Protein AF-A0A372M944-F1 (afdb_monomer_lite)

Secondary structure (DSSP, 8-state):
--PPP---EEEEEETTS----SS-TTTSTT-EEEE-TT-HHHHTTHHHHHHHHHHTT--EEEEEES--SEEEEE-SSEEEEEPPP--

Foldseek 3Di:
DDDPPLWWFKDKDWPPPPQPPPDDCVVFNSKDKTWTPQLVVVVVCVVVVVVVCVVVVTDIDMDTDSDQADFPDDDPTMTIHRGDPPD

pLDDT: mean 74.27, std 13.59, range [34.78, 90.38]

Sequence (87 aa):
MNAPAPFPYVRWQSTHADERGHFDQAVNPGAAAWFKPSATHLLERNPGYLDILAAHEVPCHQVHSPDPGRVVYEDEVQVVVVPYQSS

Organism: NCBI:txid2293568

Structure (mmCIF, N/CA/C/O backbone):
data_AF-A0A372M944-F1
#
_entry.id   AF-A0A372M944-F1
#
loop_
_atom_site.group_PDB
_atom_site.id
_atom_site.type_symbol
_atom_site.label_atom_id
_atom_site.label_alt_id
_atom_site.label_comp_id
_atom_site.label_asym_id
_atom_site.label_entity_id
_atom_site.label_seq_id
_atom_site.pdbx_PDB_ins_code
_atom_site.Cartn_x
_atom_site.Cartn_y
_atom_site.Cartn_z
_atom_site.occupancy
_atom_site.B_iso_or_equiv
_atom_site.auth_seq_id
_atom_site.auth_comp_id
_atom_site.auth_asym_id
_atom_site.auth_atom_id
_atom_site.pdbx_PDB_model_num
ATOM 1 N N . MET A 1 1 ? -10.191 -26.570 -5.794 1.00 34.78 1 MET A N 1
ATOM 2 C CA . MET A 1 1 ? -10.782 -25.699 -4.758 1.00 34.78 1 MET A CA 1
ATOM 3 C C . MET A 1 1 ? -9.650 -24.834 -4.225 1.00 34.78 1 MET A C 1
ATOM 5 O O . MET A 1 1 ? -8.834 -25.349 -3.479 1.00 34.78 1 MET A O 1
ATOM 9 N N . ASN A 1 2 ? -9.511 -23.591 -4.692 1.00 36.88 2 ASN A N 1
ATOM 10 C CA . ASN A 1 2 ? -8.550 -22.655 -4.103 1.00 36.88 2 ASN A CA 1
ATOM 11 C C . ASN A 1 2 ? -9.253 -21.982 -2.928 1.00 36.88 2 ASN A C 1
ATOM 13 O O . ASN A 1 2 ? -10.267 -21.315 -3.129 1.00 36.88 2 ASN A O 1
ATOM 17 N N . ALA A 1 3 ? -8.761 -22.201 -1.710 1.00 43.31 3 ALA A N 1
ATOM 18 C CA . ALA A 1 3 ? -9.145 -21.357 -0.587 1.00 43.31 3 ALA A CA 1
ATOM 19 C C . ALA A 1 3 ? -8.784 -19.901 -0.948 1.00 43.31 3 ALA A C 1
ATOM 21 O O . ALA A 1 3 ? -7.704 -19.690 -1.510 1.00 43.31 3 ALA A O 1
ATOM 22 N N . PRO A 1 4 ? -9.648 -18.902 -0.689 1.00 46.94 4 PRO A N 1
ATOM 23 C CA . PRO A 1 4 ? -9.244 -17.514 -0.862 1.00 46.94 4 PRO A CA 1
ATOM 24 C C . PRO A 1 4 ? -8.038 -17.264 0.047 1.00 46.94 4 PRO A C 1
ATOM 26 O O . PRO A 1 4 ? -8.062 -17.626 1.224 1.00 46.94 4 PRO A O 1
ATOM 29 N N . ALA A 1 5 ? -6.961 -16.718 -0.524 1.00 48.69 5 ALA A N 1
ATOM 30 C CA . ALA A 1 5 ? -5.763 -16.377 0.229 1.00 48.69 5 ALA A CA 1
ATOM 31 C C . ALA A 1 5 ? -6.162 -15.533 1.456 1.00 48.69 5 ALA A C 1
ATOM 33 O O . ALA A 1 5 ? -6.940 -14.588 1.292 1.00 48.69 5 ALA A O 1
ATOM 34 N N . PRO A 1 6 ? -5.669 -15.853 2.669 1.00 54.22 6 PRO A N 1
ATOM 35 C CA . PRO A 1 6 ? -5.889 -15.009 3.833 1.00 54.22 6 PRO A CA 1
ATOM 36 C C . PRO A 1 6 ? -5.221 -13.674 3.514 1.00 54.22 6 PRO A C 1
ATOM 38 O O . PRO A 1 6 ? -4.014 -13.628 3.297 1.00 54.22 6 PRO A O 1
ATOM 41 N N . PHE A 1 7 ? -6.046 -12.648 3.330 1.00 64.38 7 PHE A N 1
ATOM 42 C CA . PHE A 1 7 ? -5.724 -11.371 2.700 1.00 64.38 7 PHE A CA 1
ATOM 43 C C . PHE A 1 7 ? -4.278 -10.901 2.932 1.00 64.38 7 PHE A C 1
ATOM 45 O O . PHE A 1 7 ? -3.917 -10.621 4.072 1.00 64.38 7 PHE A O 1
ATOM 52 N N . PRO A 1 8 ? -3.462 -10.731 1.876 1.00 70.00 8 PRO A N 1
ATOM 53 C CA . PRO A 1 8 ? -2.317 -9.844 1.952 1.00 70.00 8 PRO A CA 1
ATOM 54 C C . PRO A 1 8 ? -2.606 -8.630 1.074 1.00 70.00 8 PRO A C 1
ATOM 56 O O . PRO A 1 8 ? -2.539 -8.707 -0.153 1.00 70.00 8 PRO A O 1
ATOM 59 N N . TYR A 1 9 ? -2.944 -7.503 1.694 1.00 72.38 9 TYR A N 1
ATOM 60 C CA . TYR A 1 9 ? -2.896 -6.226 0.996 1.00 72.38 9 TYR A CA 1
ATOM 61 C C . TYR A 1 9 ? -1.467 -5.998 0.514 1.00 72.38 9 TYR A C 1
ATOM 63 O O . TYR A 1 9 ? -0.520 -6.213 1.274 1.00 72.38 9 TYR A O 1
ATOM 71 N N . VAL A 1 10 ? -1.309 -5.578 -0.741 1.00 76.12 10 VAL A N 1
ATOM 72 C CA . VAL A 1 10 ? 0.007 -5.371 -1.360 1.00 76.12 10 VAL A CA 1
ATOM 73 C C . VAL A 1 10 ? 0.230 -3.896 -1.638 1.00 76.12 10 VAL A C 1
ATOM 75 O O . VAL A 1 10 ? -0.610 -3.239 -2.251 1.00 76.12 10 VAL A O 1
ATOM 78 N N . ARG A 1 11 ? 1.395 -3.388 -1.250 1.00 80.00 11 ARG A N 1
ATOM 79 C CA . ARG A 1 11 ? 1.884 -2.060 -1.630 1.00 80.00 11 ARG A CA 1
ATOM 80 C C . ARG A 1 11 ? 3.317 -2.175 -2.135 1.00 80.00 11 ARG A C 1
ATOM 82 O O . ARG A 1 11 ? 4.089 -2.980 -1.627 1.00 80.00 11 ARG A O 1
ATOM 89 N N . TRP A 1 12 ? 3.683 -1.329 -3.089 1.00 73.06 12 TRP A N 1
ATOM 90 C CA . TRP A 1 12 ? 5.079 -1.095 -3.450 1.00 73.06 12 TRP A CA 1
ATOM 91 C C . TRP A 1 12 ? 5.578 0.166 -2.747 1.00 73.06 12 TRP A C 1
ATOM 93 O O . TRP A 1 12 ? 4.896 1.195 -2.747 1.00 73.06 12 TRP A O 1
ATOM 103 N N . GLN A 1 13 ? 6.738 0.073 -2.109 1.00 68.19 13 GLN A N 1
ATOM 104 C CA . GLN A 1 13 ? 7.401 1.195 -1.449 1.00 68.19 13 GLN A CA 1
ATOM 105 C C . GLN A 1 13 ? 8.705 1.499 -2.185 1.00 68.19 13 GLN A C 1
ATOM 107 O O . GLN A 1 13 ? 9.473 0.581 -2.455 1.00 68.19 13 GLN A O 1
ATOM 112 N N . SER A 1 14 ? 8.946 2.773 -2.501 1.00 64.56 14 SER A N 1
ATOM 113 C CA . SER A 1 14 ? 10.207 3.236 -3.090 1.00 64.56 14 SER A CA 1
ATOM 114 C C . SER A 1 14 ? 11.036 3.971 -2.043 1.00 64.56 14 SER A C 1
ATOM 116 O O . SER A 1 14 ? 10.492 4.808 -1.331 1.00 64.56 14 SER A O 1
ATOM 118 N N . THR A 1 15 ? 12.347 3.732 -1.975 1.00 56.84 15 THR A N 1
ATOM 119 C CA . THR A 1 15 ? 13.224 4.363 -0.959 1.00 56.84 15 THR A CA 1
ATOM 120 C C . THR A 1 15 ? 13.486 5.857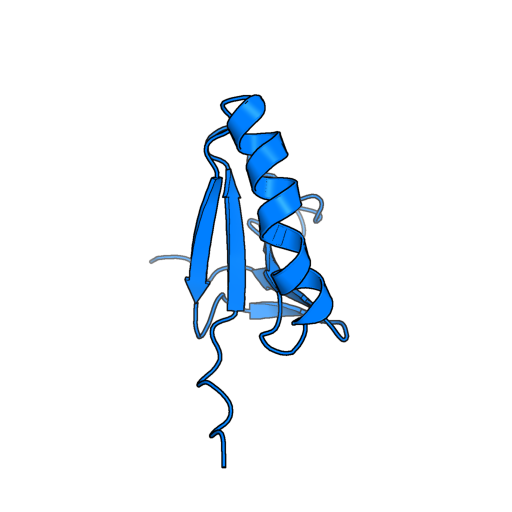 -1.175 1.00 56.84 15 THR A C 1
ATOM 122 O O . THR A 1 15 ? 13.946 6.526 -0.257 1.00 56.84 15 THR A O 1
ATOM 125 N N . HIS A 1 16 ? 13.214 6.383 -2.373 1.00 52.66 16 HIS A N 1
ATOM 126 C CA . HIS A 1 16 ? 13.503 7.776 -2.752 1.00 52.66 16 HIS A CA 1
ATOM 127 C C . HIS A 1 16 ? 12.263 8.669 -2.850 1.00 52.66 16 HIS A C 1
ATOM 129 O O . HIS A 1 16 ? 12.391 9.876 -3.055 1.00 52.66 16 HIS A O 1
ATOM 135 N N . ALA A 1 17 ? 11.063 8.098 -2.744 1.00 51.47 17 ALA A N 1
ATOM 136 C CA . ALA A 1 17 ? 9.861 8.908 -2.706 1.00 51.47 17 ALA A CA 1
ATOM 137 C C . ALA A 1 17 ? 9.767 9.520 -1.306 1.00 51.47 17 ALA A C 1
ATOM 139 O O . ALA A 1 17 ? 9.626 8.782 -0.335 1.00 51.47 17 ALA A O 1
ATOM 140 N N . ASP A 1 18 ? 9.838 10.851 -1.206 1.00 44.59 18 ASP A N 1
ATOM 141 C CA . ASP A 1 18 ? 9.269 11.559 -0.059 1.00 44.59 18 ASP A CA 1
ATOM 142 C C . ASP A 1 18 ? 7.824 11.061 0.060 1.00 44.59 18 ASP A C 1
ATOM 144 O O . ASP A 1 18 ? 6.969 11.345 -0.777 1.00 44.59 18 ASP A O 1
ATOM 148 N N . GLU A 1 19 ? 7.597 10.190 1.036 1.00 53.22 19 GLU A N 1
ATOM 149 C CA . GLU A 1 19 ? 6.428 9.323 1.204 1.00 53.22 19 GLU A CA 1
ATOM 150 C C . GLU A 1 19 ? 5.171 10.085 1.647 1.00 53.22 19 GLU A C 1
ATOM 152 O O . GLU A 1 19 ? 4.195 9.508 2.137 1.00 53.22 19 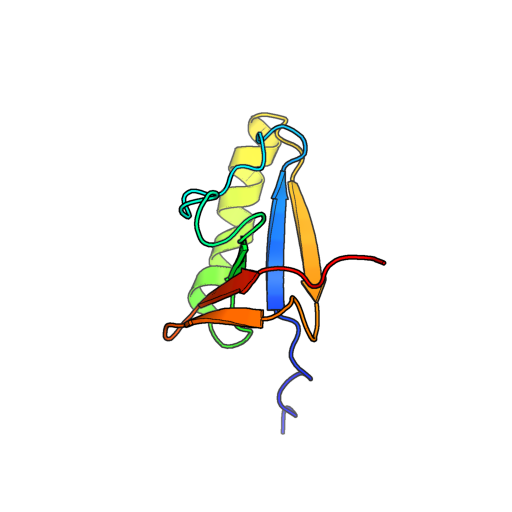GLU A O 1
ATOM 157 N N . ARG A 1 20 ? 5.166 11.398 1.391 1.00 54.81 20 ARG A N 1
ATOM 158 C CA . ARG A 1 20 ? 3.995 12.265 1.371 1.00 54.81 20 ARG A CA 1
ATOM 159 C C . ARG A 1 20 ? 3.061 11.782 0.271 1.00 54.81 20 ARG A C 1
ATOM 161 O O . ARG A 1 20 ? 3.056 12.284 -0.850 1.00 54.81 20 ARG A O 1
ATOM 168 N N . GLY A 1 21 ? 2.272 10.767 0.608 1.00 55.69 21 GLY A N 1
ATOM 169 C CA . GLY A 1 21 ? 1.186 10.286 -0.226 1.00 55.69 21 GLY A CA 1
ATOM 170 C C . GLY A 1 21 ? 0.325 11.458 -0.693 1.00 55.69 21 GLY A C 1
ATOM 171 O O . GLY A 1 21 ? 0.158 12.436 0.031 1.00 55.69 21 GLY A O 1
ATOM 172 N N . HIS A 1 22 ? -0.243 11.336 -1.892 1.00 60.94 22 HIS A N 1
ATOM 173 C CA . HIS A 1 22 ? -1.142 12.326 -2.502 1.00 60.94 22 HIS A CA 1
ATOM 174 C C . HIS A 1 22 ? -2.413 12.621 -1.681 1.00 60.94 22 HIS A C 1
ATOM 176 O O . HIS A 1 22 ? -3.223 13.459 -2.071 1.00 60.94 22 HIS A O 1
ATOM 182 N N . PHE A 1 23 ? -2.609 11.920 -0.567 1.00 61.38 23 PHE A N 1
ATOM 183 C CA . PHE A 1 23 ? -3.681 12.155 0.383 1.00 61.38 23 PHE A CA 1
ATOM 184 C C . PHE A 1 23 ? -3.358 13.362 1.255 1.00 61.38 23 PHE A C 1
ATOM 186 O O . PHE A 1 23 ? -2.206 13.585 1.623 1.00 61.38 23 PHE A O 1
ATOM 193 N N . ASP A 1 24 ? -4.389 14.129 1.601 1.00 71.31 24 ASP A N 1
ATOM 194 C CA . ASP A 1 24 ? -4.250 15.267 2.501 1.00 71.31 24 ASP A CA 1
ATOM 195 C C . ASP A 1 24 ? -3.661 14.808 3.847 1.00 71.31 24 ASP A C 1
ATOM 197 O O . ASP A 1 24 ? -4.342 14.193 4.670 1.00 71.31 24 ASP A O 1
ATOM 201 N N . GLN A 1 25 ? -2.374 15.099 4.052 1.00 68.56 25 GLN A N 1
ATOM 202 C CA . GLN A 1 25 ? -1.605 14.710 5.235 1.00 68.56 25 GLN A CA 1
ATOM 203 C C . GLN A 1 25 ? -2.087 15.428 6.501 1.00 68.56 25 GLN A C 1
ATOM 205 O O . GLN A 1 25 ? -1.858 14.929 7.602 1.00 68.56 25 GLN A O 1
ATOM 210 N N . ALA A 1 26 ? -2.757 16.579 6.364 1.00 68.38 26 ALA A N 1
ATOM 211 C CA . ALA A 1 26 ? -3.355 17.267 7.502 1.00 68.38 26 ALA A CA 1
ATOM 212 C C . ALA A 1 26 ? -4.595 16.521 8.019 1.00 68.38 26 ALA A C 1
ATOM 214 O O . ALA A 1 26 ? -4.923 16.618 9.201 1.00 68.38 26 ALA A O 1
ATOM 215 N N . VAL A 1 27 ? -5.260 15.752 7.151 1.00 72.19 27 VAL A N 1
ATOM 216 C CA . VAL A 1 27 ? -6.470 14.987 7.483 1.00 72.19 27 VAL A CA 1
ATOM 217 C C . VAL A 1 27 ? -6.149 13.517 7.776 1.00 72.19 27 VAL A C 1
ATOM 219 O O . VAL A 1 27 ? -6.704 12.941 8.710 1.00 72.19 27 VAL A O 1
ATOM 222 N N . ASN A 1 28 ? -5.245 12.904 7.008 1.00 71.56 28 ASN A N 1
ATOM 223 C CA . ASN A 1 28 ? -4.880 11.490 7.102 1.00 71.56 28 ASN A CA 1
ATOM 224 C C . ASN A 1 28 ? -3.351 11.313 7.034 1.00 71.56 28 ASN A C 1
ATOM 226 O O . ASN A 1 28 ? -2.819 10.902 5.997 1.00 71.56 28 ASN A O 1
ATOM 230 N N . PRO A 1 29 ? -2.629 11.629 8.124 1.00 75.38 29 PRO A N 1
ATOM 231 C CA . PRO A 1 29 ? -1.174 11.535 8.150 1.00 75.38 29 PRO A CA 1
ATOM 232 C C . PRO A 1 29 ? -0.714 10.097 7.892 1.00 75.38 29 PRO A C 1
ATOM 234 O O . PRO A 1 29 ? -1.211 9.152 8.506 1.00 75.38 29 PRO A O 1
ATOM 237 N N . GLY A 1 30 ? 0.230 9.930 6.965 1.00 79.00 30 GLY A N 1
ATOM 238 C CA . GLY A 1 30 ? 0.784 8.621 6.606 1.00 79.00 30 GLY A CA 1
ATOM 239 C C . GLY A 1 30 ? -0.157 7.724 5.797 1.00 79.00 30 GLY A C 1
ATOM 240 O O . GLY A 1 30 ? 0.142 6.541 5.631 1.00 79.00 30 GLY A O 1
ATOM 241 N N . ALA A 1 31 ? -1.278 8.253 5.289 1.00 83.88 31 ALA A N 1
ATOM 242 C CA . ALA A 1 31 ? -2.186 7.474 4.459 1.00 83.88 31 ALA A CA 1
ATOM 243 C C . ALA A 1 31 ? -1.484 6.881 3.232 1.00 83.88 31 ALA A C 1
ATOM 245 O O . ALA A 1 31 ? -0.775 7.572 2.495 1.00 83.88 31 ALA A O 1
ATOM 246 N N . ALA A 1 32 ? -1.725 5.594 2.998 1.00 84.69 32 ALA A N 1
ATOM 247 C CA . ALA A 1 32 ? -1.115 4.839 1.917 1.00 84.69 32 ALA A CA 1
ATOM 248 C C . ALA A 1 32 ? -2.149 3.993 1.178 1.00 84.69 32 ALA A C 1
ATOM 250 O O . ALA A 1 32 ? -3.044 3.414 1.793 1.00 84.69 32 ALA A O 1
ATOM 251 N N . ALA A 1 33 ? -1.991 3.901 -0.142 1.00 87.31 33 ALA A N 1
ATOM 252 C CA . ALA A 1 33 ? -2.793 3.028 -0.986 1.00 87.31 33 ALA A CA 1
ATOM 253 C C . ALA A 1 33 ? -2.233 1.599 -0.981 1.00 87.31 33 ALA A C 1
ATOM 255 O O . ALA A 1 33 ? -1.018 1.390 -1.061 1.00 87.31 33 ALA A O 1
ATOM 256 N N . TRP A 1 34 ? -3.138 0.629 -0.917 1.00 88.62 34 TRP A N 1
ATOM 257 C CA . TRP A 1 34 ? -2.854 -0.797 -0.964 1.00 88.62 34 TRP A CA 1
ATOM 258 C C . TRP A 1 34 ? -3.788 -1.479 -1.953 1.00 88.62 34 TRP A C 1
ATOM 260 O O . TRP A 1 34 ? -4.991 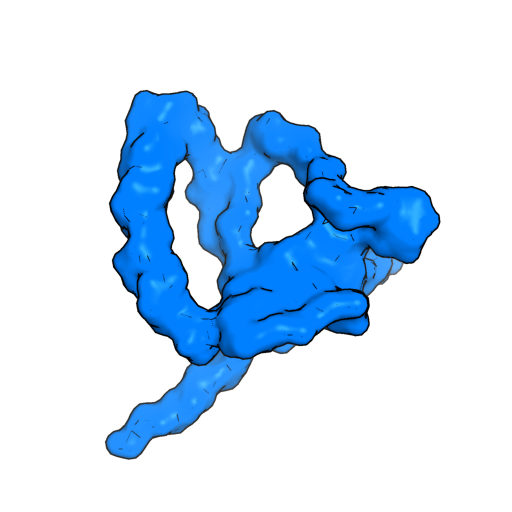-1.224 -1.956 1.00 88.62 34 TRP A O 1
ATOM 270 N N . PHE A 1 35 ? -3.253 -2.394 -2.752 1.00 88.25 35 PHE A N 1
ATOM 271 C CA . PHE A 1 35 ? -4.056 -3.224 -3.636 1.00 88.25 35 PHE A CA 1
ATOM 272 C C . PHE A 1 35 ? -4.730 -4.347 -2.859 1.00 88.25 35 PHE A C 1
ATOM 274 O O . PHE A 1 35 ? -4.104 -5.026 -2.035 1.00 88.25 35 PHE A O 1
ATOM 281 N N . LYS A 1 36 ? -6.007 -4.566 -3.170 1.00 86.94 36 LYS A N 1
ATOM 282 C CA . LYS A 1 36 ? -6.744 -5.744 -2.725 1.00 86.94 36 LYS A CA 1
ATOM 283 C C . LYS A 1 36 ? -6.217 -6.985 -3.453 1.00 86.94 36 LYS A C 1
ATOM 285 O O . LYS A 1 36 ? -5.855 -6.892 -4.627 1.00 86.94 36 LYS A O 1
ATOM 290 N N . PRO A 1 37 ? -6.270 -8.176 -2.836 1.00 79.44 37 PRO A N 1
ATOM 291 C CA . PRO A 1 37 ? -5.909 -9.425 -3.512 1.00 79.44 37 PRO A CA 1
ATOM 292 C C . PRO A 1 37 ? -6.753 -9.711 -4.765 1.00 79.44 37 PRO A C 1
ATOM 294 O O . PRO A 1 37 ? -6.296 -10.387 -5.681 1.00 79.44 37 PRO A O 1
ATOM 297 N N . SER A 1 38 ? -7.981 -9.180 -4.818 1.00 79.38 38 SER A N 1
ATOM 298 C CA . SER A 1 38 ? -8.881 -9.272 -5.974 1.00 79.38 38 SER A CA 1
ATOM 299 C C . SER A 1 38 ? -8.427 -8.446 -7.181 1.00 79.38 38 SER A C 1
ATOM 301 O O . SER A 1 38 ? -8.910 -8.680 -8.286 1.00 79.38 38 SER A O 1
ATOM 303 N N . ALA A 1 39 ? -7.489 -7.509 -7.014 1.00 84.69 39 ALA A N 1
ATOM 304 C CA . ALA A 1 39 ? -6.971 -6.659 -8.083 1.00 84.69 39 ALA A CA 1
ATOM 305 C C . ALA A 1 39 ? -5.945 -7.387 -8.974 1.00 84.69 39 ALA A C 1
ATOM 307 O O . ALA A 1 39 ? -4.928 -6.810 -9.362 1.00 84.69 39 ALA A O 1
ATOM 308 N N . THR A 1 40 ? -6.192 -8.659 -9.303 1.00 80.12 40 THR A N 1
ATOM 309 C CA . THR A 1 40 ? -5.257 -9.527 -10.038 1.00 80.12 40 THR A CA 1
ATOM 310 C C . THR A 1 40 ? -4.810 -8.903 -11.355 1.00 80.12 40 THR A C 1
ATOM 312 O O . THR A 1 40 ? -3.619 -8.857 -11.626 1.00 80.12 40 THR A O 1
ATOM 315 N N . HIS A 1 41 ? -5.731 -8.301 -12.110 1.00 79.50 41 HIS A N 1
ATOM 316 C CA . HIS A 1 41 ? -5.437 -7.628 -13.379 1.00 79.50 41 HIS A CA 1
ATOM 317 C C . HIS A 1 41 ? -4.463 -6.436 -13.256 1.00 79.50 41 HIS A C 1
ATOM 319 O O . HIS A 1 41 ? -3.774 -6.104 -14.220 1.00 79.50 41 HIS A O 1
ATOM 325 N N . LEU A 1 42 ? -4.385 -5.788 -12.086 1.00 78.50 42 LEU A N 1
ATOM 326 C CA . LEU A 1 42 ? -3.397 -4.738 -11.806 1.00 78.50 42 LEU A CA 1
ATOM 327 C C . LEU A 1 42 ? -2.093 -5.338 -11.283 1.00 78.50 42 LEU A C 1
ATOM 329 O O . LEU A 1 42 ? -1.010 -4.929 -11.700 1.00 78.50 42 LEU A O 1
ATOM 333 N N . LEU A 1 43 ? -2.193 -6.344 -10.411 1.00 78.38 43 LEU A N 1
ATOM 334 C CA . LEU A 1 43 ? -1.034 -7.035 -9.852 1.00 78.38 43 LEU A CA 1
ATOM 335 C C . LEU A 1 43 ? -0.219 -7.767 -10.929 1.00 78.38 43 LEU A C 1
ATOM 337 O O . LEU A 1 43 ? 1.006 -7.721 -10.891 1.00 78.38 43 LEU A O 1
ATOM 341 N N . GLU A 1 44 ? -0.872 -8.371 -11.920 1.00 81.00 44 GLU A N 1
ATOM 342 C CA . GLU A 1 44 ? -0.232 -9.052 -13.055 1.00 81.00 44 GLU A CA 1
ATOM 343 C C . GLU A 1 44 ? 0.518 -8.088 -13.983 1.00 81.00 44 GLU A C 1
ATOM 345 O O . GLU A 1 44 ? 1.450 -8.495 -14.674 1.00 81.00 44 GLU A O 1
ATOM 350 N N . ARG A 1 45 ? 0.155 -6.799 -13.979 1.00 77.81 45 ARG A N 1
ATOM 351 C CA . ARG A 1 45 ? 0.827 -5.759 -14.770 1.00 77.81 45 ARG A CA 1
ATOM 352 C C . ARG A 1 45 ? 2.029 -5.142 -14.048 1.00 77.81 45 ARG A C 1
ATOM 354 O O . ARG A 1 45 ? 2.872 -4.529 -14.701 1.00 77.81 45 ARG A O 1
ATOM 361 N N . ASN A 1 46 ? 2.139 -5.321 -12.728 1.00 74.12 46 ASN A N 1
ATOM 362 C CA . ASN A 1 46 ? 3.235 -4.762 -11.929 1.00 74.12 46 ASN A CA 1
ATOM 363 C C . ASN A 1 46 ? 4.642 -5.145 -12.413 1.00 74.12 46 ASN A C 1
ATOM 365 O O . ASN A 1 46 ? 5.477 -4.244 -12.419 1.00 74.12 46 ASN A O 1
ATOM 369 N N . PRO A 1 47 ? 4.940 -6.386 -12.855 1.00 73.38 47 PRO A N 1
ATOM 370 C CA . PRO A 1 47 ? 6.287 -6.742 -13.305 1.0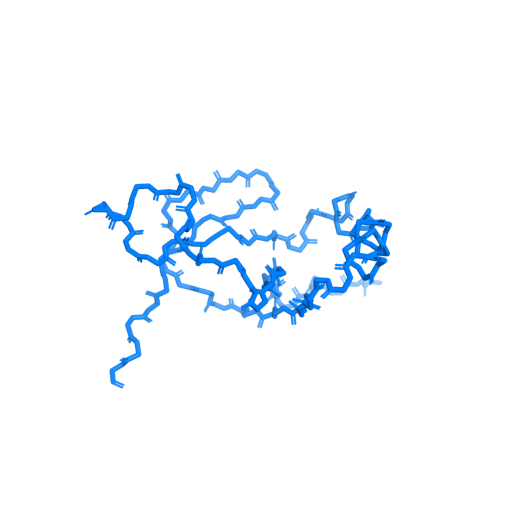0 73.38 47 PRO A CA 1
ATOM 371 C C . PRO A 1 47 ? 6.825 -5.792 -14.382 1.00 73.38 47 PRO A C 1
ATOM 373 O O . PRO A 1 47 ? 7.926 -5.274 -14.245 1.00 73.38 47 PRO A O 1
ATOM 376 N N . GLY A 1 48 ? 5.999 -5.441 -15.374 1.00 73.94 48 GLY A N 1
ATOM 377 C CA . GLY A 1 48 ? 6.412 -4.524 -16.439 1.00 73.94 48 GLY A CA 1
ATOM 378 C C . GLY A 1 48 ? 6.666 -3.086 -15.968 1.00 73.94 48 GLY A C 1
ATOM 379 O O . GLY A 1 48 ? 7.479 -2.387 -16.562 1.00 73.94 48 GLY A O 1
ATOM 380 N N . TYR A 1 49 ? 6.008 -2.627 -14.899 1.00 70.75 49 TYR A N 1
ATOM 381 C CA . TYR A 1 49 ? 6.295 -1.315 -14.304 1.00 70.75 49 TYR A CA 1
ATOM 382 C C . TYR A 1 49 ? 7.545 -1.341 -13.422 1.00 70.75 49 TYR A C 1
ATOM 384 O O . TYR A 1 49 ? 8.299 -0.369 -13.400 1.00 70.75 49 TYR A O 1
ATOM 392 N N . LEU A 1 50 ? 7.787 -2.449 -12.724 1.00 72.81 50 LEU A N 1
ATOM 393 C CA . LEU A 1 50 ? 8.985 -2.628 -11.907 1.00 72.81 50 LEU A CA 1
ATOM 394 C C . LEU A 1 50 ? 10.243 -2.706 -12.765 1.00 72.81 50 LEU A C 1
ATOM 396 O O . LEU A 1 50 ? 11.255 -2.145 -12.364 1.00 72.81 50 LEU A O 1
ATOM 400 N N . ASP A 1 51 ? 10.167 -3.304 -13.955 1.00 77.88 51 ASP A N 1
ATOM 401 C CA . ASP A 1 51 ? 11.280 -3.319 -14.910 1.00 77.88 51 ASP A CA 1
ATOM 402 C C . ASP A 1 51 ? 11.686 -1.896 -15.328 1.00 77.88 51 ASP A C 1
ATOM 404 O O . ASP A 1 51 ? 12.873 -1.585 -15.429 1.00 77.88 51 ASP A O 1
ATOM 408 N N . ILE A 1 52 ? 10.709 -0.997 -15.506 1.00 79.12 52 ILE A N 1
ATOM 409 C CA . ILE A 1 52 ? 10.966 0.420 -15.803 1.00 79.12 52 ILE A CA 1
ATOM 410 C C . ILE A 1 52 ? 11.622 1.107 -14.600 1.00 79.12 52 ILE A C 1
ATOM 412 O O . ILE A 1 52 ? 12.612 1.816 -14.760 1.00 79.12 52 ILE A O 1
ATOM 416 N N . LEU A 1 53 ? 11.100 0.895 -13.389 1.00 79.00 53 LEU A N 1
ATOM 417 C CA . LEU A 1 53 ? 11.655 1.498 -12.171 1.00 79.00 53 LEU A CA 1
ATOM 418 C C . LEU A 1 53 ? 13.077 0.994 -11.886 1.00 79.00 53 LEU A C 1
ATOM 420 O O . LEU A 1 53 ? 13.953 1.792 -11.553 1.00 79.00 53 LEU A O 1
ATOM 424 N N . ALA A 1 54 ? 13.327 -0.297 -12.109 1.00 76.50 54 ALA A N 1
ATOM 425 C CA . ALA A 1 54 ? 14.644 -0.909 -12.005 1.00 76.50 54 ALA A CA 1
ATOM 426 C C . ALA A 1 54 ? 15.623 -0.339 -13.041 1.00 76.50 54 ALA A C 1
ATOM 428 O O . ALA A 1 54 ? 16.768 -0.053 -12.697 1.00 76.50 54 ALA A O 1
ATOM 429 N N . ALA A 1 55 ? 15.173 -0.099 -14.279 1.00 83.44 55 ALA A N 1
ATOM 430 C CA . ALA A 1 55 ? 15.989 0.541 -15.314 1.00 83.44 55 ALA A CA 1
ATOM 431 C C . ALA A 1 55 ? 16.403 1.982 -14.958 1.00 83.44 55 ALA A C 1
ATOM 433 O O . ALA A 1 55 ? 17.406 2.477 -15.467 1.00 83.44 55 ALA A O 1
ATOM 434 N N . HIS A 1 56 ? 15.653 2.642 -14.074 1.00 82.12 56 HIS A N 1
ATOM 435 C CA . HIS A 1 56 ? 15.961 3.970 -13.541 1.00 82.12 56 HIS A CA 1
ATOM 436 C C . HIS A 1 56 ? 16.619 3.937 -12.152 1.00 82.12 56 HIS A C 1
ATOM 438 O O . HIS A 1 56 ? 16.697 4.977 -11.501 1.00 82.12 56 HIS A O 1
ATOM 444 N N . GLU A 1 57 ? 17.073 2.765 -11.692 1.00 79.94 57 GLU A N 1
ATOM 445 C CA . GLU A 1 57 ? 17.711 2.564 -10.382 1.00 79.94 57 GLU A CA 1
ATOM 446 C C . GLU A 1 57 ? 16.850 3.044 -9.198 1.00 79.94 57 GLU A C 1
ATOM 448 O O . GLU A 1 57 ? 17.364 3.377 -8.130 1.00 79.94 57 GLU A O 1
ATOM 453 N N . VAL A 1 58 ? 15.523 3.057 -9.364 1.00 79.44 58 VAL A N 1
ATOM 454 C CA . VAL A 1 58 ? 14.578 3.392 -8.296 1.00 79.44 58 VAL A CA 1
ATOM 455 C C . VAL A 1 58 ? 14.330 2.125 -7.475 1.00 79.44 58 VAL A C 1
ATOM 457 O O . VAL A 1 58 ? 13.680 1.202 -7.972 1.00 79.44 58 VAL A O 1
ATOM 460 N N . PRO A 1 59 ? 14.816 2.030 -6.222 1.00 73.50 59 PRO A N 1
ATOM 461 C CA . PRO A 1 59 ? 14.647 0.818 -5.433 1.00 73.50 59 PRO A CA 1
ATOM 462 C C . PRO A 1 59 ? 13.192 0.729 -4.984 1.00 73.50 59 PRO A C 1
ATOM 464 O O . PRO A 1 59 ? 12.721 1.618 -4.273 1.00 73.50 59 PRO A O 1
ATOM 467 N N . CYS A 1 60 ? 12.502 -0.337 -5.389 1.00 74.50 60 CYS A N 1
ATOM 468 C CA . CYS A 1 60 ? 11.119 -0.619 -5.021 1.00 74.50 60 CYS A CA 1
ATOM 469 C C . CYS A 1 60 ? 11.017 -1.997 -4.368 1.00 74.50 60 CYS A C 1
ATOM 471 O O . CYS A 1 60 ? 11.469 -2.988 -4.942 1.00 74.50 60 CYS A O 1
ATOM 473 N N . HIS A 1 61 ? 10.379 -2.084 -3.203 1.00 76.62 61 HIS A N 1
ATOM 474 C CA . HIS A 1 61 ? 10.105 -3.356 -2.534 1.00 76.62 61 HIS A CA 1
ATOM 475 C C . HIS A 1 61 ? 8.608 -3.590 -2.354 1.00 76.62 61 HIS A C 1
ATOM 477 O O . HIS A 1 61 ? 7.829 -2.666 -2.105 1.00 76.62 61 HIS A O 1
ATOM 483 N N . GLN A 1 62 ? 8.213 -4.855 -2.488 1.00 80.12 62 GLN A N 1
ATOM 484 C CA . GLN A 1 62 ? 6.851 -5.306 -2.246 1.00 80.12 62 GLN A CA 1
ATOM 485 C C . GLN A 1 62 ? 6.634 -5.485 -0.744 1.00 80.12 62 GLN A C 1
ATOM 487 O O . GLN A 1 62 ? 7.398 -6.183 -0.078 1.00 80.12 62 GLN A O 1
ATOM 492 N N . VAL A 1 63 ? 5.572 -4.886 -0.216 1.00 83.50 63 VAL A N 1
ATOM 493 C CA . VAL A 1 63 ? 5.140 -5.048 1.173 1.00 83.50 63 VAL A CA 1
ATOM 494 C C . VAL A 1 63 ? 3.771 -5.701 1.187 1.00 83.50 63 VAL A C 1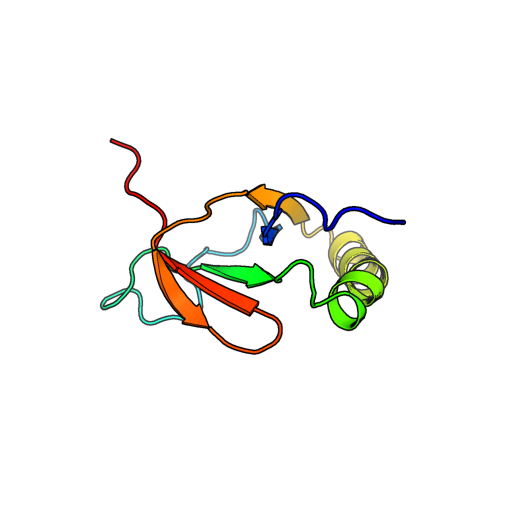
ATOM 496 O O . VAL A 1 63 ? 2.861 -5.279 0.473 1.00 83.50 63 VAL A O 1
ATOM 499 N N . HIS A 1 64 ? 3.635 -6.722 2.027 1.00 83.31 64 HIS A N 1
ATOM 500 C CA . HIS A 1 64 ? 2.385 -7.421 2.281 1.00 83.31 64 HIS A CA 1
ATOM 501 C C . HIS A 1 64 ? 1.948 -7.153 3.718 1.00 83.31 64 HIS A C 1
ATOM 503 O O . HIS A 1 64 ? 2.766 -7.261 4.631 1.00 83.31 64 HIS A O 1
ATOM 509 N N . SER A 1 65 ? 0.671 -6.838 3.931 1.00 83.25 65 SER A N 1
ATOM 510 C CA . SER A 1 65 ? 0.098 -6.752 5.277 1.00 83.25 65 SER A CA 1
ATOM 511 C C . SER A 1 65 ? -1.308 -7.357 5.319 1.00 83.25 65 SER A C 1
ATOM 513 O O . SER A 1 65 ? -2.110 -7.072 4.426 1.00 83.25 65 SER A O 1
ATOM 515 N N . PRO A 1 66 ? -1.634 -8.176 6.335 1.00 82.56 66 PRO A N 1
ATOM 516 C CA . PRO A 1 66 ? -3.002 -8.639 6.556 1.00 82.56 66 PRO A CA 1
ATOM 517 C C . PRO A 1 66 ? -3.903 -7.556 7.160 1.00 82.56 66 PRO A C 1
ATOM 519 O O . PRO A 1 66 ? -5.118 -7.612 6.995 1.00 82.56 66 PRO A O 1
ATOM 522 N N . ASP A 1 67 ? -3.306 -6.567 7.825 1.00 84.50 67 ASP A N 1
ATOM 523 C CA . ASP A 1 67 ? -3.995 -5.442 8.447 1.00 84.50 67 ASP A CA 1
ATOM 524 C C . ASP A 1 67 ? -3.112 -4.188 8.332 1.00 84.50 67 ASP A C 1
ATOM 526 O O . ASP A 1 67 ? -2.234 -3.942 9.164 1.00 84.50 67 ASP A O 1
ATOM 530 N N . PRO A 1 68 ? -3.230 -3.437 7.226 1.00 85.12 68 PRO A N 1
ATOM 531 C CA . PRO A 1 68 ? -2.357 -2.303 6.966 1.00 85.12 68 PRO A CA 1
ATOM 532 C C . PRO A 1 68 ? -2.775 -1.030 7.725 1.00 85.12 68 PRO A C 1
ATOM 534 O O . PRO A 1 68 ? -2.072 -0.022 7.625 1.00 85.12 68 PRO A O 1
ATOM 537 N N . GLY A 1 69 ? -3.885 -1.055 8.475 1.00 88.81 69 GLY A N 1
ATOM 538 C CA . GLY A 1 69 ? -4.368 0.079 9.261 1.00 88.81 69 GLY A CA 1
ATOM 539 C C . GLY A 1 69 ? -5.856 0.381 9.078 1.00 88.81 69 GLY A C 1
ATOM 540 O O . GLY A 1 69 ? -6.631 -0.392 8.515 1.00 88.81 69 GLY A O 1
ATOM 541 N N . ARG A 1 70 ? -6.267 1.576 9.519 1.00 90.38 70 ARG A N 1
ATOM 542 C CA . ARG A 1 70 ? -7.655 2.042 9.399 1.00 90.38 70 ARG A CA 1
ATOM 543 C C . ARG A 1 70 ? -7.954 2.482 7.967 1.00 90.38 70 ARG A C 1
ATOM 545 O O . ARG A 1 70 ? -7.385 3.469 7.504 1.00 90.38 70 ARG A O 1
ATOM 552 N N . VAL A 1 71 ? -8.907 1.822 7.313 1.00 89.62 71 VAL A N 1
ATOM 553 C CA . VAL A 1 71 ? -9.404 2.205 5.982 1.00 89.62 71 VAL A CA 1
ATOM 554 C C . VAL A 1 71 ? -10.104 3.567 6.035 1.00 89.62 71 VAL A C 1
ATOM 556 O O . VAL A 1 71 ? -10.994 3.788 6.855 1.00 89.62 71 VAL A O 1
ATOM 559 N N . VAL A 1 72 ? -9.690 4.485 5.163 1.00 87.69 72 VAL A N 1
ATOM 560 C CA . VAL A 1 72 ? -10.289 5.823 4.984 1.00 87.69 72 VAL A CA 1
ATOM 561 C C . VAL A 1 72 ? -10.910 6.008 3.599 1.00 87.69 72 VAL A C 1
ATOM 563 O O . VAL A 1 72 ? -11.712 6.917 3.404 1.00 87.69 72 VAL A O 1
ATOM 566 N N . TYR A 1 73 ? -10.564 5.137 2.651 1.00 86.75 73 TYR A N 1
ATOM 567 C CA . TYR A 1 73 ? -11.181 5.049 1.332 1.00 86.75 73 TYR A CA 1
ATOM 568 C C . TYR A 1 73 ? -11.069 3.620 0.800 1.00 86.75 73 TYR A C 1
ATOM 570 O O . TYR A 1 73 ? -10.075 2.939 1.053 1.00 86.75 73 TYR A O 1
ATOM 578 N N . GLU A 1 74 ? -12.067 3.182 0.043 1.00 89.81 74 GLU A N 1
ATOM 579 C CA . GLU A 1 74 ? -12.125 1.849 -0.544 1.00 89.81 74 GLU A CA 1
ATOM 580 C C . GLU A 1 74 ? -12.838 1.897 -1.898 1.00 89.81 74 GLU A C 1
ATOM 582 O O . GLU A 1 74 ? -13.898 2.511 -2.026 1.00 89.81 74 GLU A O 1
ATOM 587 N N . ASP A 1 75 ? -12.264 1.219 -2.891 1.00 88.88 75 ASP A N 1
ATOM 588 C CA . ASP A 1 75 ? -12.902 0.930 -4.176 1.00 88.88 75 ASP A CA 1
ATOM 589 C C . ASP A 1 75 ? -12.776 -0.569 -4.520 1.00 88.88 75 ASP A C 1
ATOM 591 O O . ASP A 1 75 ? -12.416 -1.391 -3.674 1.00 88.88 75 ASP A O 1
ATOM 595 N N . GLU A 1 76 ? -13.110 -0.968 -5.746 1.00 86.62 76 GLU A N 1
ATOM 596 C CA . GLU A 1 76 ? -13.100 -2.375 -6.172 1.00 86.62 76 GLU A CA 1
ATOM 597 C C . GLU A 1 76 ? -11.710 -3.042 -6.132 1.00 86.62 76 GLU A C 1
ATOM 599 O O . GLU A 1 76 ? -11.617 -4.267 -5.986 1.00 86.62 76 GLU A O 1
ATOM 604 N N . VAL A 1 77 ? -10.625 -2.267 -6.229 1.00 86.31 77 VAL A N 1
ATOM 605 C CA . VAL A 1 77 ? -9.259 -2.773 -6.447 1.00 86.31 77 VAL A CA 1
ATOM 606 C C . VAL A 1 77 ? -8.243 -2.311 -5.402 1.00 86.31 77 VAL A C 1
ATOM 608 O O . VAL A 1 77 ? -7.211 -2.965 -5.233 1.00 86.31 77 VAL A O 1
ATOM 611 N N . GLN A 1 78 ? -8.515 -1.238 -4.665 1.00 88.38 78 GLN A N 1
ATOM 612 C CA . GLN A 1 78 ? -7.609 -0.688 -3.659 1.00 88.38 78 GLN A CA 1
ATOM 613 C C . GLN A 1 78 ? -8.336 -0.221 -2.394 1.00 88.38 78 GLN A C 1
ATOM 615 O O . GLN A 1 78 ? -9.543 0.026 -2.367 1.00 88.38 78 GLN A O 1
ATOM 620 N N . VAL A 1 79 ? -7.550 -0.088 -1.332 1.00 88.81 79 VAL A N 1
ATOM 621 C CA . VAL A 1 79 ? -7.917 0.593 -0.092 1.00 88.81 79 VAL A CA 1
ATOM 622 C C . VAL A 1 79 ? -6.861 1.642 0.224 1.00 88.81 79 VAL A C 1
ATOM 624 O O . VAL A 1 79 ? -5.669 1.427 -0.001 1.00 88.81 79 VAL A O 1
ATOM 627 N N . VAL A 1 80 ? -7.282 2.776 0.768 1.00 87.25 80 VAL A N 1
ATOM 628 C CA . VAL A 1 80 ? -6.382 3.765 1.363 1.00 87.25 80 VAL A CA 1
ATOM 629 C C . VAL A 1 80 ? -6.519 3.647 2.861 1.00 87.25 80 VAL A C 1
ATOM 631 O O . VAL A 1 80 ? -7.629 3.715 3.393 1.00 87.25 80 VAL A O 1
ATOM 634 N N . VAL A 1 81 ? -5.394 3.473 3.541 1.00 88.44 81 VAL A N 1
ATOM 635 C CA . VAL A 1 81 ? -5.370 3.242 4.984 1.00 88.44 81 VAL A CA 1
ATOM 636 C C . VAL A 1 81 ? -4.438 4.211 5.677 1.00 88.44 81 VAL A C 1
ATOM 638 O O . VAL A 1 81 ? -3.381 4.548 5.147 1.00 88.44 81 VAL A O 1
ATOM 641 N N . VAL A 1 82 ? -4.824 4.621 6.879 1.00 87.94 82 VAL A N 1
ATOM 642 C CA . VAL A 1 82 ? -3.941 5.293 7.833 1.00 87.94 82 VAL A CA 1
ATOM 643 C C . VAL A 1 82 ? -3.299 4.211 8.708 1.00 87.94 82 VAL A C 1
ATOM 645 O O . VAL A 1 82 ? -4.047 3.468 9.356 1.00 87.94 82 VAL A O 1
ATOM 648 N N . PRO A 1 83 ? -1.956 4.091 8.738 1.00 85.94 83 PRO A N 1
ATOM 649 C CA . PRO A 1 83 ? -1.266 3.120 9.579 1.00 85.94 83 PRO A CA 1
ATOM 650 C C . PRO A 1 83 ? -1.628 3.304 11.052 1.00 85.94 83 PRO A C 1
ATOM 652 O O . PRO A 1 83 ? -1.832 4.429 11.519 1.00 85.94 83 PRO A O 1
ATOM 655 N N . TYR A 1 84 ? -1.671 2.209 11.808 1.00 82.50 84 TYR A N 1
ATOM 656 C CA . TYR A 1 84 ? -1.710 2.318 13.262 1.00 82.50 84 TYR A CA 1
ATOM 657 C C . TYR A 1 84 ? -0.435 3.006 13.743 1.00 82.50 84 TYR A C 1
ATOM 659 O O . TYR A 1 84 ? 0.652 2.722 13.242 1.00 82.50 84 TYR A O 1
ATOM 667 N N . GLN A 1 85 ? -0.561 3.923 14.701 1.00 76.12 85 GLN A N 1
ATOM 668 C CA . GLN A 1 85 ? 0.619 4.507 15.324 1.00 76.12 85 GLN A CA 1
ATOM 669 C C . GLN A 1 85 ? 1.394 3.378 16.006 1.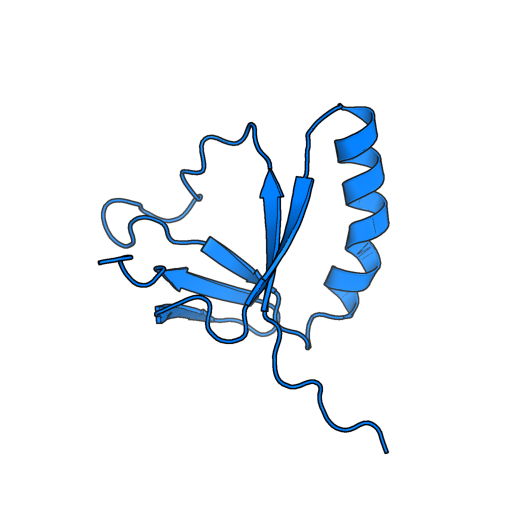00 76.12 85 GLN A C 1
ATOM 671 O O . GLN A 1 85 ? 0.855 2.697 16.880 1.00 76.12 85 GLN A O 1
ATOM 676 N N . SER A 1 86 ? 2.639 3.163 15.588 1.00 57.12 86 SER A N 1
ATOM 677 C CA . SER A 1 86 ? 3.581 2.330 16.325 1.00 57.12 86 SER A CA 1
ATOM 678 C C . SER A 1 86 ? 3.816 3.032 17.662 1.00 57.12 86 SER A C 1
ATOM 680 O O . SER A 1 86 ? 4.405 4.112 17.686 1.00 57.12 86 SER A O 1
ATOM 682 N N . SER A 1 87 ? 3.250 2.490 18.741 1.00 44.31 87 SER A N 1
ATOM 683 C CA . SER A 1 87 ? 3.498 2.992 20.095 1.00 44.31 87 SER A CA 1
ATOM 684 C C . SER A 1 87 ? 4.934 2.737 20.541 1.00 44.31 87 SER A C 1
ATOM 686 O O . SER A 1 87 ? 5.581 1.817 19.991 1.00 44.31 87 SER A O 1
#

Radius of gyration: 13.99 Å; chains: 1; bounding box: 31×43×36 Å